Protein AF-A0A7L9UMM2-F1 (afdb_monomer_lite)

InterPro domains:
  IPR025948 HTH-like domain [PF13276] (15-64)

Foldseek 3Di:
DPPDVPPDPDPPCLVVLVVVCVVVVLADDLVVSQVVCVVVVRHDDSVVSVVSCVVVVRDHPVVPDDDDPDDPPVVVVVVVVVVVPPD

Structure (mmCIF, N/CA/C/O backbone):
data_AF-A0A7L9UMM2-F1
#
_entry.id   AF-A0A7L9UMM2-F1
#
loop_
_atom_site.group_PDB
_atom_site.id
_atom_site.type_symbol
_atom_site.label_atom_id
_atom_site.label_alt_id
_atom_site.label_comp_id
_atom_site.label_asym_id
_atom_site.label_entity_id
_atom_site.label_seq_id
_atom_site.pdbx_PDB_ins_code
_atom_site.Cartn_x
_atom_site.Cartn_y
_atom_site.Cartn_z
_atom_site.occupancy
_atom_site.B_iso_or_equiv
_atom_site.auth_seq_id
_atom_site.auth_comp_id
_atom_site.auth_asym_id
_atom_site.auth_atom_id
_atom_site.pdbx_PDB_model_num
ATOM 1 N N . MET A 1 1 ? 19.832 -21.782 19.300 1.00 42.16 1 MET A N 1
ATOM 2 C CA . MET A 1 1 ? 18.541 -21.816 18.585 1.00 42.16 1 MET A CA 1
ATOM 3 C C . MET A 1 1 ? 17.798 -20.551 18.966 1.00 42.16 1 MET A C 1
ATOM 5 O O . MET A 1 1 ? 17.313 -20.468 20.084 1.00 42.16 1 MET A O 1
ATOM 9 N N . LEU A 1 2 ? 17.850 -19.514 18.126 1.00 46.66 2 LEU A N 1
ATOM 10 C CA . LEU A 1 2 ? 17.059 -18.305 18.353 1.00 46.66 2 LEU A CA 1
ATOM 11 C C . LEU A 1 2 ? 15.692 -18.558 17.730 1.00 46.66 2 LEU A C 1
ATOM 13 O O . LEU A 1 2 ? 15.500 -18.381 16.530 1.00 46.66 2 LEU A O 1
ATOM 17 N N . GLU A 1 3 ? 14.785 -19.064 18.557 1.00 44.78 3 GLU A N 1
ATOM 18 C CA . GLU A 1 3 ? 13.351 -19.061 18.299 1.00 44.78 3 GLU A CA 1
ATOM 19 C C . GLU A 1 3 ? 12.928 -17.591 18.190 1.00 44.78 3 GLU A C 1
ATOM 21 O O . GLU A 1 3 ? 12.635 -16.924 19.182 1.00 44.78 3 GLU A O 1
ATOM 26 N N . HIS A 1 4 ? 12.988 -17.039 16.984 1.00 53.84 4 HIS A N 1
ATOM 27 C CA . HIS A 1 4 ? 12.280 -15.815 16.679 1.00 53.84 4 HIS A CA 1
ATOM 28 C C . HIS A 1 4 ? 10.836 -16.226 16.362 1.00 53.84 4 HIS A C 1
ATOM 30 O O . HIS A 1 4 ? 10.619 -16.922 15.368 1.00 53.84 4 HIS A O 1
ATOM 36 N N . PRO A 1 5 ? 9.827 -15.839 17.164 1.00 56.06 5 PRO A N 1
ATOM 37 C CA . PRO A 1 5 ? 8.433 -15.997 16.769 1.00 56.06 5 PRO A CA 1
ATOM 38 C C . PRO A 1 5 ? 8.134 -14.981 15.652 1.00 56.06 5 PRO A C 1
ATOM 40 O O . PRO A 1 5 ? 7.531 -13.932 15.867 1.00 56.06 5 PRO A O 1
ATOM 43 N N . GLU A 1 6 ? 8.610 -15.260 14.438 1.00 46.41 6 GLU A N 1
ATOM 44 C CA . GLU A 1 6 ? 8.506 -14.387 13.254 1.00 46.41 6 GLU A CA 1
ATOM 45 C C . GLU A 1 6 ? 7.059 -14.288 12.719 1.00 46.41 6 GLU A C 1
ATOM 47 O O . GLU A 1 6 ? 6.775 -13.512 11.807 1.00 46.41 6 GLU A O 1
ATOM 52 N N . ALA A 1 7 ? 6.121 -15.061 13.281 1.00 49.53 7 ALA A N 1
ATOM 53 C CA . ALA A 1 7 ? 4.769 -15.235 12.750 1.00 49.53 7 ALA A CA 1
ATOM 54 C C . ALA A 1 7 ? 3.685 -14.329 13.380 1.00 49.53 7 ALA A C 1
ATOM 56 O O . ALA A 1 7 ? 2.603 -14.209 12.811 1.00 49.53 7 ALA A O 1
ATOM 57 N N . GLU A 1 8 ? 3.934 -13.654 14.511 1.00 49.28 8 GLU A N 1
ATOM 58 C CA . GLU A 1 8 ? 2.848 -13.034 15.307 1.00 49.28 8 GLU A CA 1
ATOM 59 C C . GLU A 1 8 ? 2.623 -11.522 15.068 1.00 49.28 8 GLU A C 1
ATOM 61 O O . GLU A 1 8 ? 1.763 -10.898 15.682 1.00 49.28 8 GLU A O 1
ATOM 66 N N . ARG A 1 9 ? 3.341 -10.889 14.128 1.00 57.25 9 ARG A N 1
ATOM 67 C CA . ARG A 1 9 ? 3.151 -9.458 13.777 1.00 57.25 9 ARG A CA 1
ATOM 68 C C . ARG A 1 9 ? 2.529 -9.239 12.396 1.00 57.25 9 ARG A C 1
ATOM 70 O O . ARG A 1 9 ? 2.963 -8.350 11.648 1.00 57.25 9 ARG A O 1
ATOM 77 N N . ALA A 1 10 ? 1.524 -10.032 12.040 1.00 60.69 10 ALA A N 1
ATOM 78 C CA . ALA A 1 10 ? 0.633 -9.663 10.945 1.00 60.69 10 ALA A CA 1
ATOM 79 C C . ALA A 1 10 ? -0.193 -8.445 11.393 1.00 60.69 10 ALA A C 1
ATOM 81 O O . ALA A 1 10 ? -0.870 -8.488 12.420 1.00 60.69 10 ALA A O 1
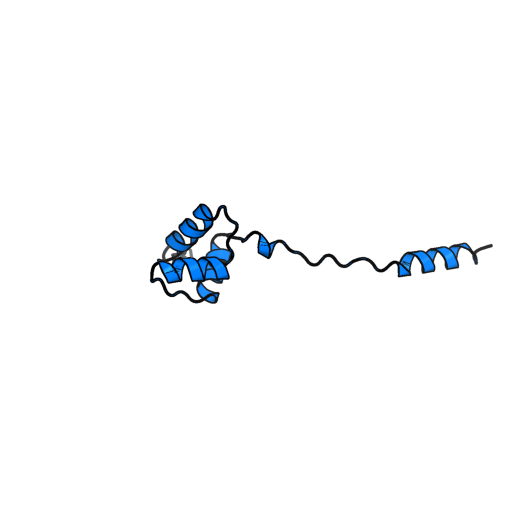ATOM 82 N N . ASP A 1 11 ? -0.081 -7.324 10.676 1.00 68.94 11 ASP A N 1
ATOM 83 C CA . ASP A 1 11 ? -0.917 -6.147 10.956 1.00 68.94 11 ASP A CA 1
ATOM 84 C C . ASP A 1 11 ? -2.368 -6.587 10.650 1.00 68.94 11 ASP A C 1
ATOM 86 O O . ASP A 1 11 ? -2.581 -7.170 9.585 1.00 68.94 11 ASP A O 1
ATOM 90 N N . PRO A 1 12 ? -3.373 -6.364 11.519 1.00 79.44 12 PRO A N 1
ATOM 91 C CA . PRO A 1 12 ? -4.734 -6.886 11.310 1.00 79.44 12 PRO A CA 1
ATOM 92 C C . PRO A 1 12 ? -5.328 -6.544 9.932 1.00 79.44 12 PRO A C 1
ATOM 94 O O . PRO A 1 12 ? -6.121 -7.298 9.377 1.00 79.44 12 PRO A O 1
ATOM 97 N N . TYR A 1 13 ? -4.868 -5.435 9.352 1.00 81.12 13 TYR A N 1
ATOM 98 C CA . TYR A 1 13 ? -5.294 -4.884 8.065 1.00 81.12 13 TYR A CA 1
ATOM 99 C C . TYR A 1 13 ? -4.552 -5.441 6.844 1.00 81.12 13 TYR A C 1
ATOM 101 O O . TYR A 1 13 ? -4.748 -4.977 5.720 1.00 81.12 13 TYR A O 1
ATOM 109 N N . GLU A 1 14 ? -3.657 -6.401 7.047 1.00 84.19 14 GLU A N 1
ATOM 110 C CA . GLU A 1 14 ? -2.889 -7.044 5.987 1.00 84.19 14 GLU A CA 1
ATOM 111 C C . GLU A 1 14 ? -3.809 -7.778 5.003 1.00 84.19 14 GLU A C 1
ATOM 113 O O . GLU A 1 14 ? -3.701 -7.583 3.790 1.00 84.19 14 GLU A O 1
ATOM 118 N N . LYS A 1 15 ? -4.796 -8.509 5.536 1.00 87.12 15 LYS A N 1
ATOM 119 C CA . LYS A 1 15 ? -5.815 -9.221 4.752 1.00 87.12 15 LYS A CA 1
ATOM 120 C C . LYS A 1 15 ? -6.740 -8.266 3.995 1.00 87.12 15 LYS A C 1
ATOM 122 O O . LYS A 1 15 ? -7.081 -8.532 2.845 1.00 87.12 15 LYS A O 1
ATOM 127 N N . ASP A 1 16 ? -7.105 -7.137 4.603 1.00 87.38 16 ASP A N 1
ATOM 128 C CA . ASP A 1 16 ? -7.962 -6.130 3.963 1.00 87.38 16 ASP A CA 1
ATOM 129 C C . ASP A 1 16 ? -7.249 -5.433 2.805 1.00 87.38 16 ASP A C 1
ATOM 131 O O . ASP A 1 16 ? -7.802 -5.285 1.715 1.00 87.38 16 ASP A O 1
ATOM 135 N N . ALA A 1 17 ? -5.986 -5.048 3.013 1.00 84.81 17 ALA A N 1
ATOM 136 C CA . ALA A 1 17 ? -5.169 -4.451 1.966 1.00 84.81 17 ALA A CA 1
ATOM 137 C C . ALA A 1 17 ? -4.964 -5.420 0.791 1.00 84.81 17 ALA A C 1
ATOM 139 O O . ALA A 1 17 ? -4.995 -4.995 -0.366 1.00 84.81 17 ALA A O 1
ATOM 140 N N . GLU A 1 18 ? -4.781 -6.710 1.078 1.00 86.62 18 GLU A N 1
ATOM 141 C CA . GLU A 1 18 ? -4.635 -7.745 0.058 1.00 86.62 18 GLU A CA 1
ATOM 142 C C . GLU A 1 18 ? -5.935 -7.993 -0.717 1.00 86.62 18 GLU A C 1
ATOM 144 O O . GLU A 1 18 ? -5.890 -8.107 -1.944 1.00 86.62 18 GLU A O 1
ATOM 149 N N . ARG A 1 19 ? -7.087 -8.012 -0.030 1.00 90.38 19 ARG A N 1
ATOM 150 C CA . ARG A 1 19 ? -8.416 -8.124 -0.651 1.00 90.38 19 ARG A CA 1
ATOM 151 C C . ARG A 1 19 ? -8.632 -7.000 -1.661 1.00 90.38 19 ARG A C 1
ATOM 153 O O . ARG A 1 19 ? -8.771 -7.263 -2.851 1.00 90.38 19 ARG A O 1
ATOM 160 N N . VAL A 1 20 ? -8.507 -5.749 -1.216 1.00 89.50 20 VAL A N 1
ATOM 161 C CA . VAL A 1 20 ? -8.664 -4.560 -2.071 1.00 89.50 20 VAL A CA 1
ATOM 162 C C . VAL A 1 20 ? -7.680 -4.575 -3.247 1.00 89.50 20 VAL A C 1
ATOM 164 O O . VAL A 1 20 ? -8.012 -4.177 -4.367 1.00 89.50 20 VAL A O 1
ATOM 167 N N . TRP A 1 21 ? -6.444 -5.026 -3.018 1.00 88.38 21 TRP A N 1
ATOM 168 C CA . TRP A 1 21 ? -5.443 -5.115 -4.075 1.00 88.38 21 TRP A CA 1
ATOM 169 C C . TRP A 1 21 ? -5.792 -6.187 -5.117 1.00 88.38 21 TRP A C 1
ATOM 171 O O . TRP A 1 21 ? -5.680 -5.909 -6.317 1.00 88.38 21 TRP A O 1
ATOM 181 N N . ARG A 1 22 ? -6.261 -7.368 -4.692 1.00 87.81 22 ARG A N 1
ATOM 182 C CA . ARG A 1 22 ? -6.732 -8.431 -5.593 1.00 87.81 22 ARG A CA 1
ATOM 183 C C . ARG A 1 22 ? -7.975 -8.015 -6.374 1.00 87.81 22 ARG A C 1
ATOM 185 O O . ARG A 1 22 ? -7.964 -8.170 -7.593 1.00 87.81 22 ARG A O 1
ATOM 192 N N . ASP A 1 23 ? -8.957 -7.409 -5.717 1.00 90.25 23 ASP A N 1
ATOM 193 C CA . ASP A 1 23 ? -10.197 -6.936 -6.349 1.00 90.25 23 ASP A CA 1
ATOM 194 C C . ASP A 1 23 ? -9.913 -5.871 -7.417 1.00 90.25 23 ASP A C 1
ATOM 196 O O . ASP A 1 23 ? -10.539 -5.833 -8.472 1.00 90.25 23 ASP A O 1
ATOM 200 N N . SER A 1 24 ? -8.886 -5.042 -7.195 1.00 84.00 24 SER A N 1
ATOM 201 C CA . SER A 1 24 ? -8.424 -4.054 -8.178 1.00 84.00 24 SER A CA 1
ATOM 202 C C . SER A 1 24 ? -7.622 -4.638 -9.353 1.00 84.00 24 SER A C 1
ATOM 204 O O . SER A 1 24 ? -7.086 -3.878 -10.162 1.00 84.00 24 SER A O 1
ATOM 206 N N . GLY A 1 25 ? -7.445 -5.962 -9.427 1.00 86.69 25 GLY A N 1
ATOM 207 C CA . GLY A 1 25 ? -6.627 -6.616 -10.450 1.00 86.69 25 GLY A CA 1
ATOM 208 C C . GLY A 1 25 ? -5.135 -6.299 -10.326 1.00 86.69 25 GLY A C 1
ATOM 209 O O . GLY A 1 25 ? -4.426 -6.234 -11.329 1.00 86.69 25 GLY A O 1
ATOM 210 N N . LYS A 1 26 ? -4.644 -6.056 -9.101 1.00 86.12 26 LYS A N 1
ATOM 211 C CA . LYS A 1 26 ? -3.248 -5.675 -8.807 1.00 86.12 26 LYS A CA 1
ATOM 212 C C . LYS A 1 26 ? -2.823 -4.329 -9.415 1.00 86.12 26 LYS A C 1
ATOM 214 O O . LYS A 1 26 ? -1.635 -4.030 -9.540 1.00 86.12 26 LYS A O 1
ATOM 219 N N . VAL A 1 27 ? -3.786 -3.482 -9.779 1.00 85.69 27 VAL A N 1
ATOM 220 C CA . VAL A 1 27 ? -3.527 -2.152 -10.352 1.00 85.69 27 VAL A CA 1
ATOM 221 C C . VAL A 1 27 ? -3.215 -1.138 -9.251 1.00 85.69 27 VAL A C 1
ATOM 223 O O . VAL A 1 27 ? -2.384 -0.243 -9.435 1.00 85.69 27 VAL A O 1
ATOM 226 N N . TYR A 1 28 ? -3.876 -1.247 -8.097 1.00 89.00 28 TYR A N 1
ATOM 227 C CA . TYR A 1 28 ? -3.827 -0.207 -7.075 1.00 89.00 28 TYR A CA 1
ATOM 228 C C . TYR A 1 28 ? -2.489 -0.167 -6.333 1.00 89.00 28 TYR A C 1
ATOM 230 O O . TYR A 1 28 ? -1.967 -1.169 -5.858 1.00 89.00 28 TYR A O 1
ATOM 238 N N . GLY A 1 29 ? -1.940 1.044 -6.209 1.00 86.12 29 GLY A N 1
ATOM 239 C CA . GLY A 1 29 ? -0.824 1.340 -5.312 1.00 86.12 29 GLY A CA 1
ATOM 240 C C . GLY A 1 29 ? -1.304 1.801 -3.934 1.00 86.12 29 GLY A C 1
ATOM 241 O O . GLY A 1 29 ? -2.491 2.071 -3.731 1.00 86.12 29 GLY A O 1
ATOM 242 N N . ALA A 1 30 ? -0.368 2.020 -3.010 1.00 88.56 30 ALA A N 1
ATOM 243 C CA . ALA A 1 30 ? -0.669 2.387 -1.623 1.00 88.56 30 ALA A CA 1
ATOM 244 C C . ALA A 1 30 ? -1.584 3.609 -1.461 1.00 88.56 30 ALA A C 1
ATOM 246 O O . ALA A 1 30 ? -2.360 3.688 -0.511 1.00 88.56 30 ALA A O 1
ATOM 247 N N . ARG A 1 31 ? -1.521 4.578 -2.388 1.00 88.81 31 ARG A N 1
ATOM 248 C CA . ARG A 1 31 ? -2.430 5.734 -2.385 1.00 88.81 31 ARG A CA 1
ATOM 249 C C . ARG A 1 31 ? -3.883 5.312 -2.615 1.00 88.81 31 ARG A C 1
ATOM 251 O O . ARG A 1 31 ? -4.745 5.778 -1.882 1.00 88.81 31 AR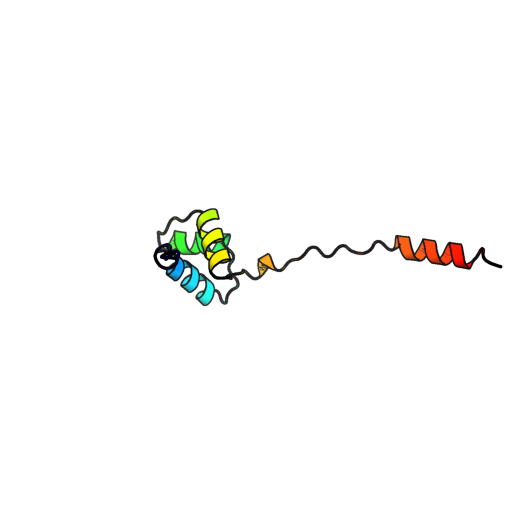G A O 1
ATOM 258 N N . LYS A 1 32 ? -4.150 4.464 -3.613 1.00 90.00 32 LYS A N 1
ATOM 259 C CA . LYS A 1 32 ? -5.512 4.018 -3.940 1.00 90.00 32 LYS A CA 1
ATOM 260 C C . LYS A 1 32 ? -6.054 3.054 -2.887 1.00 90.00 32 LYS A C 1
ATOM 262 O O . LYS A 1 32 ? -7.190 3.226 -2.473 1.00 90.00 32 LYS A O 1
ATOM 267 N N . ILE A 1 33 ? -5.215 2.146 -2.381 1.00 88.88 33 ILE A N 1
ATOM 268 C CA . ILE A 1 33 ? -5.578 1.252 -1.269 1.00 88.88 33 ILE A CA 1
ATOM 269 C C . ILE A 1 33 ? -5.968 2.068 -0.030 1.00 88.88 33 ILE A C 1
ATOM 271 O O . ILE A 1 33 ? -6.995 1.798 0.575 1.00 88.88 33 ILE A O 1
ATOM 275 N N . LYS A 1 34 ? -5.222 3.134 0.301 1.00 90.44 34 LYS A N 1
ATOM 276 C CA . LYS A 1 34 ? -5.595 4.039 1.401 1.00 90.44 34 LYS A CA 1
ATOM 277 C C . LYS A 1 34 ? -6.991 4.636 1.215 1.00 90.44 34 LYS A C 1
ATOM 279 O O . LYS A 1 34 ? -7.739 4.720 2.177 1.00 90.44 34 LYS A O 1
ATOM 284 N N . HIS A 1 35 ? -7.306 5.109 0.010 1.00 91.50 35 HIS A N 1
ATOM 285 C CA . HIS A 1 35 ? -8.612 5.708 -0.260 1.00 91.50 35 HIS A CA 1
ATOM 286 C C . HIS A 1 35 ? -9.734 4.674 -0.180 1.00 91.50 35 HIS A C 1
ATOM 288 O O . HIS A 1 35 ? -10.732 4.950 0.469 1.00 91.50 35 HIS A O 1
ATOM 294 N N . ALA A 1 36 ? -9.545 3.490 -0.765 1.00 89.50 36 ALA A N 1
ATOM 295 C CA . ALA A 1 36 ? -10.515 2.399 -0.690 1.00 89.50 36 ALA A CA 1
ATOM 296 C C . ALA A 1 36 ? -10.788 1.978 0.764 1.00 89.50 36 ALA A C 1
ATOM 298 O O . ALA A 1 36 ? -11.935 1.983 1.190 1.00 89.50 36 ALA A O 1
ATOM 299 N N . LEU A 1 37 ? -9.737 1.757 1.560 1.00 87.56 37 LEU A N 1
ATOM 300 C CA . LEU A 1 37 ? -9.874 1.451 2.988 1.00 87.56 37 LEU A CA 1
ATOM 301 C C . LEU A 1 37 ? -10.503 2.612 3.773 1.00 87.56 37 LEU A C 1
ATOM 303 O O . LEU A 1 37 ? -11.280 2.390 4.693 1.00 87.56 37 LEU A O 1
ATOM 307 N N . GLY A 1 38 ? -10.229 3.858 3.380 1.00 87.88 38 GLY A N 1
ATOM 308 C CA . GLY A 1 38 ? -10.871 5.035 3.962 1.00 87.88 38 GLY A CA 1
ATOM 309 C C . GLY A 1 38 ? -12.382 5.093 3.716 1.00 87.88 38 GLY A C 1
ATOM 310 O O . GLY A 1 38 ? -13.105 5.551 4.594 1.00 87.88 38 GLY A O 1
ATOM 311 N N . HIS A 1 39 ? -12.869 4.599 2.570 1.00 87.38 39 HIS A N 1
ATOM 312 C CA . HIS A 1 39 ? -14.308 4.461 2.310 1.00 87.38 39 HIS A CA 1
ATOM 313 C C . HIS A 1 39 ? -14.958 3.371 3.171 1.00 87.38 39 HIS A C 1
ATOM 315 O O . HIS A 1 39 ? -16.122 3.502 3.531 1.00 87.38 39 HIS A O 1
ATOM 321 N N . GLU A 1 40 ? -14.201 2.341 3.551 1.00 83.00 40 GLU A N 1
ATOM 322 C CA . GLU A 1 40 ? -14.631 1.289 4.484 1.00 83.00 40 GLU A CA 1
ATOM 323 C C . GLU A 1 40 ? -14.515 1.720 5.966 1.00 83.00 40 GLU A C 1
ATOM 325 O O . GLU A 1 40 ? -14.779 0.932 6.868 1.00 83.00 40 GLU A O 1
ATOM 330 N N . GLY A 1 41 ? -14.112 2.970 6.245 1.00 82.69 41 GLY A N 1
ATOM 331 C CA . GLY A 1 41 ? -13.934 3.501 7.605 1.00 82.69 41 GLY A CA 1
ATOM 332 C C . GLY A 1 41 ? -12.582 3.164 8.248 1.00 82.69 41 GLY A C 1
ATOM 333 O O . GLY A 1 41 ? -12.295 3.581 9.371 1.00 82.69 41 GLY A O 1
ATOM 334 N N . VAL A 1 42 ? -11.702 2.465 7.530 1.00 81.81 42 VAL A N 1
ATOM 335 C CA . VAL A 1 42 ? -10.385 2.044 8.010 1.00 81.81 42 VAL A CA 1
ATOM 336 C C . VAL A 1 42 ? -9.336 3.109 7.677 1.00 81.81 42 VAL A C 1
ATOM 338 O O . VAL A 1 42 ? -8.835 3.236 6.556 1.00 81.81 42 VAL A O 1
ATOM 341 N N . THR A 1 43 ? -8.953 3.896 8.685 1.00 82.06 43 THR A N 1
ATOM 342 C CA . THR A 1 43 ? -7.955 4.963 8.516 1.00 82.06 43 THR A CA 1
ATOM 343 C C . THR A 1 43 ? -6.537 4.435 8.725 1.00 82.06 43 THR A C 1
ATOM 345 O O . THR A 1 43 ? -6.021 4.385 9.840 1.00 82.06 43 THR A O 1
ATOM 348 N N . LEU A 1 44 ? -5.855 4.093 7.629 1.00 84.25 44 LEU A N 1
ATOM 349 C CA . LEU A 1 44 ? -4.435 3.724 7.657 1.00 84.25 44 LEU A CA 1
ATOM 350 C C . LEU A 1 44 ? -3.540 4.811 7.065 1.00 84.25 44 LEU A C 1
ATOM 352 O O . LEU A 1 44 ? -3.863 5.501 6.093 1.00 84.25 44 LEU A O 1
ATOM 356 N N . SER A 1 45 ? -2.338 4.937 7.628 1.00 88.31 45 SER A N 1
ATOM 357 C CA . SER A 1 45 ? -1.313 5.799 7.049 1.00 88.31 45 SER A CA 1
ATOM 358 C C . SER A 1 45 ? -0.744 5.179 5.769 1.00 88.31 45 SER A C 1
ATOM 360 O O . SER A 1 45 ? -0.556 3.965 5.660 1.00 88.31 45 SER A O 1
ATOM 362 N N . ARG A 1 46 ? -0.371 6.028 4.802 1.00 86.88 46 ARG A N 1
ATOM 363 C CA . ARG A 1 46 ? 0.281 5.582 3.557 1.00 86.88 46 ARG A CA 1
ATOM 364 C C . ARG A 1 46 ? 1.574 4.805 3.841 1.00 86.88 46 ARG A C 1
ATOM 366 O O . ARG A 1 46 ? 1.888 3.863 3.125 1.00 86.88 46 ARG A O 1
ATOM 373 N N . ARG A 1 47 ? 2.311 5.175 4.899 1.00 89.25 47 ARG A N 1
ATOM 374 C CA . ARG A 1 47 ? 3.536 4.477 5.325 1.00 89.25 47 ARG A CA 1
ATOM 375 C C . ARG A 1 47 ? 3.251 3.065 5.842 1.00 89.25 47 ARG A C 1
ATOM 377 O O . ARG A 1 47 ? 4.007 2.158 5.510 1.00 89.25 47 ARG A O 1
ATOM 384 N N . ARG A 1 48 ? 2.173 2.865 6.615 1.00 88.88 48 ARG A N 1
ATOM 385 C CA . ARG A 1 48 ? 1.762 1.529 7.081 1.00 88.88 48 ARG A CA 1
ATOM 386 C C . ARG A 1 48 ? 1.387 0.641 5.894 1.00 88.88 48 ARG A C 1
ATOM 388 O O . ARG A 1 48 ? 1.966 -0.428 5.761 1.00 88.88 48 ARG A O 1
ATOM 395 N N . ILE A 1 49 ? 0.574 1.149 4.966 1.00 89.06 49 ILE A N 1
ATOM 396 C CA . ILE A 1 49 ? 0.210 0.428 3.733 1.00 89.06 49 ILE A CA 1
ATOM 397 C C . ILE A 1 49 ? 1.448 0.105 2.887 1.00 89.06 49 ILE A C 1
ATOM 399 O O . ILE A 1 49 ? 1.585 -1.013 2.416 1.00 89.06 49 ILE A O 1
ATOM 403 N N . ASN A 1 50 ? 2.401 1.033 2.745 1.00 88.94 50 ASN A N 1
ATOM 404 C CA . ASN A 1 50 ? 3.654 0.762 2.032 1.00 88.94 50 ASN A CA 1
ATOM 405 C C . ASN A 1 50 ? 4.476 -0.369 2.671 1.00 88.94 50 ASN A C 1
ATOM 407 O O . ASN A 1 50 ? 5.109 -1.128 1.944 1.00 88.94 50 ASN A O 1
ATOM 411 N N . ARG A 1 51 ? 4.505 -0.480 4.007 1.00 89.62 51 ARG A N 1
ATOM 412 C CA . ARG A 1 51 ? 5.195 -1.589 4.689 1.00 89.62 51 ARG A CA 1
ATOM 413 C C . ARG A 1 51 ? 4.499 -2.921 4.425 1.00 89.62 51 ARG A C 1
ATOM 415 O O . ARG A 1 51 ? 5.188 -3.870 4.078 1.00 89.62 51 ARG A O 1
ATOM 422 N N . ILE A 1 52 ? 3.169 -2.951 4.514 1.00 88.69 52 ILE A N 1
ATOM 423 C CA . ILE A 1 52 ? 2.349 -4.134 4.205 1.00 88.69 52 ILE A CA 1
ATOM 424 C C . ILE A 1 52 ? 2.561 -4.557 2.743 1.00 88.69 52 ILE A C 1
ATOM 426 O O . ILE A 1 52 ? 2.880 -5.705 2.458 1.00 88.69 52 ILE A O 1
ATOM 430 N N . MET A 1 53 ? 2.503 -3.606 1.805 1.00 87.38 53 MET A N 1
ATOM 431 C CA . MET A 1 53 ? 2.757 -3.873 0.387 1.00 87.38 53 MET A CA 1
ATOM 432 C C . MET A 1 53 ? 4.159 -4.434 0.134 1.00 87.38 53 MET A C 1
ATOM 434 O O . MET A 1 53 ? 4.295 -5.398 -0.612 1.00 87.38 53 MET A O 1
ATOM 438 N N . LYS A 1 54 ? 5.197 -3.874 0.771 1.00 87.06 54 LYS A N 1
ATOM 439 C CA . LYS A 1 54 ? 6.573 -4.378 0.645 1.00 87.06 54 LYS A CA 1
ATOM 440 C C . LYS A 1 54 ? 6.743 -5.775 1.239 1.00 87.06 54 LYS A C 1
ATOM 442 O O . LYS A 1 54 ? 7.414 -6.592 0.621 1.00 87.06 54 LYS A O 1
ATOM 447 N N . ARG A 1 55 ? 6.148 -6.039 2.406 1.00 86.56 55 ARG A N 1
ATOM 448 C CA . ARG A 1 55 ? 6.206 -7.344 3.078 1.00 86.56 55 ARG A CA 1
ATOM 449 C C . ARG A 1 55 ? 5.572 -8.444 2.223 1.00 86.56 55 ARG A C 1
ATOM 451 O O . ARG A 1 55 ? 6.163 -9.505 2.085 1.00 86.56 55 ARG A O 1
ATOM 458 N N . ASN A 1 56 ? 4.441 -8.147 1.583 1.00 85.69 56 ASN A N 1
ATOM 459 C CA . ASN A 1 56 ? 3.672 -9.129 0.807 1.00 85.69 56 ASN A CA 1
ATOM 460 C C . ASN A 1 56 ? 4.015 -9.154 -0.686 1.00 85.69 56 ASN A C 1
ATOM 462 O O . ASN A 1 56 ? 3.325 -9.808 -1.464 1.00 85.69 56 ASN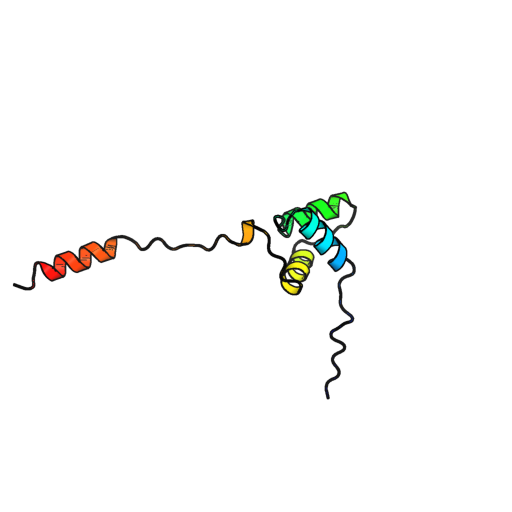 A O 1
ATOM 466 N N . GLY A 1 57 ? 5.025 -8.397 -1.126 1.00 84.56 57 GLY A N 1
ATOM 467 C CA . GLY A 1 57 ? 5.376 -8.304 -2.547 1.00 84.56 57 GLY A CA 1
ATOM 468 C C . GLY A 1 57 ? 4.274 -7.692 -3.425 1.00 84.56 57 GLY A C 1
ATOM 469 O O . GLY A 1 57 ? 4.254 -7.903 -4.637 1.00 84.56 57 GLY A O 1
ATOM 470 N N . MET A 1 58 ? 3.350 -6.925 -2.839 1.00 84.94 58 MET A N 1
ATOM 471 C CA . MET A 1 58 ? 2.298 -6.235 -3.581 1.00 84.94 58 MET A CA 1
ATOM 472 C C . MET A 1 58 ? 2.877 -4.988 -4.250 1.00 84.94 58 MET A C 1
ATOM 474 O O . MET A 1 58 ? 3.381 -4.078 -3.589 1.00 84.94 58 MET A O 1
ATOM 478 N N . ALA A 1 59 ? 2.760 -4.911 -5.572 1.00 81.31 59 ALA A N 1
ATOM 479 C CA . ALA A 1 59 ? 3.165 -3.755 -6.363 1.00 81.31 59 ALA A CA 1
ATOM 480 C C . ALA A 1 59 ? 1.999 -3.298 -7.241 1.00 81.31 59 ALA A C 1
ATOM 482 O O . ALA A 1 59 ? 1.294 -4.1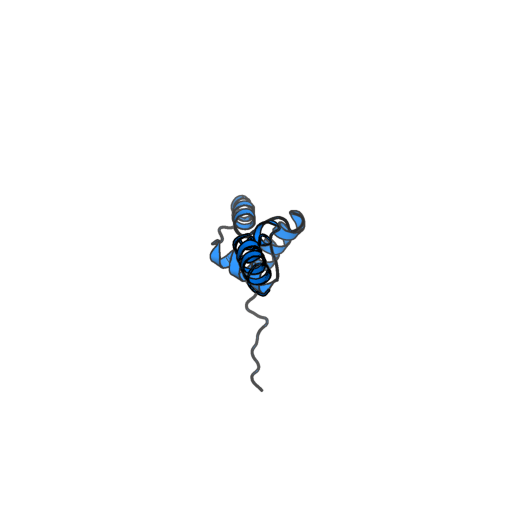17 -7.828 1.00 81.31 59 ALA A O 1
ATOM 483 N N . GLY A 1 60 ? 1.791 -1.983 -7.325 1.00 79.69 60 GLY A N 1
ATOM 484 C CA . GLY A 1 60 ? 0.811 -1.409 -8.246 1.00 79.69 60 GLY A CA 1
ATOM 485 C C . GLY A 1 60 ? 1.380 -1.316 -9.660 1.00 79.69 60 GLY A C 1
ATOM 486 O O . GLY A 1 60 ? 2.592 -1.241 -9.853 1.00 79.69 60 GLY A O 1
ATOM 487 N N . SER A 1 61 ? 0.518 -1.240 -10.671 1.00 71.94 61 SER A N 1
ATOM 488 C CA . SER A 1 61 ? 0.954 -1.069 -12.066 1.00 71.94 61 SER A CA 1
ATOM 489 C C . SER A 1 61 ? 1.843 0.171 -12.258 1.00 71.94 61 SER A C 1
ATOM 491 O O . SER A 1 61 ? 2.854 0.114 -12.956 1.00 71.94 61 SER A O 1
ATOM 493 N N . TYR A 1 62 ? 1.526 1.267 -11.563 1.00 65.69 62 TYR A N 1
ATOM 494 C CA . TYR A 1 62 ? 2.254 2.538 -11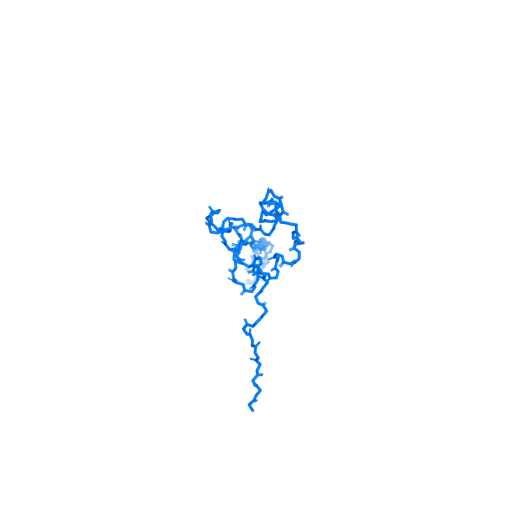.634 1.00 65.69 62 TYR A CA 1
ATOM 495 C C . TYR A 1 62 ? 3.640 2.530 -10.974 1.00 65.69 62 TYR A C 1
ATOM 497 O O . TYR A 1 62 ? 4.422 3.440 -11.231 1.00 65.69 62 TYR A O 1
ATOM 505 N N . SER A 1 63 ? 3.988 1.533 -10.151 1.00 61.62 63 SER A N 1
ATOM 506 C CA . SER A 1 63 ? 5.346 1.447 -9.589 1.00 61.62 63 SER A CA 1
ATOM 507 C C . SER A 1 63 ? 6.366 0.858 -10.567 1.00 61.62 63 SER A C 1
ATOM 509 O O . SER A 1 63 ? 7.548 0.821 -10.245 1.00 61.62 63 SER A O 1
ATOM 511 N N . LYS A 1 64 ? 5.934 0.390 -11.748 1.00 62.75 64 LYS A N 1
ATOM 512 C CA . LYS A 1 64 ? 6.806 -0.249 -12.750 1.00 62.75 64 LYS A CA 1
ATOM 513 C C . LYS A 1 64 ? 7.572 0.730 -13.645 1.00 62.75 64 LYS A C 1
ATOM 515 O O . LYS A 1 64 ? 8.422 0.287 -14.413 1.00 62.75 64 LYS A O 1
ATOM 520 N N . ALA A 1 65 ? 7.281 2.030 -13.592 1.00 61.09 65 ALA A N 1
ATOM 521 C CA . ALA A 1 65 ? 7.968 3.008 -14.432 1.00 61.09 65 ALA A CA 1
ATOM 522 C C . ALA A 1 65 ? 9.414 3.218 -13.945 1.00 61.09 65 ALA A C 1
ATOM 524 O O . ALA A 1 65 ? 9.685 4.062 -13.095 1.00 61.09 65 ALA A O 1
ATOM 525 N N . ALA A 1 66 ? 10.344 2.425 -14.479 1.00 62.97 66 ALA A N 1
ATOM 526 C CA . ALA A 1 66 ? 11.773 2.651 -14.327 1.00 62.97 66 ALA A CA 1
ATOM 527 C C . ALA A 1 66 ? 12.212 3.778 -15.270 1.00 62.97 66 ALA A C 1
ATOM 529 O O . ALA A 1 66 ? 11.900 3.762 -16.464 1.00 62.97 66 ALA A O 1
ATOM 530 N N . TYR A 1 67 ? 12.945 4.753 -14.734 1.00 73.19 67 TYR A N 1
ATOM 531 C CA . TYR A 1 67 ? 13.604 5.778 -15.535 1.00 73.19 67 TYR A CA 1
ATOM 532 C C . TYR A 1 67 ? 14.555 5.103 -16.531 1.00 73.19 67 TYR A C 1
ATOM 534 O O . TYR A 1 67 ? 15.485 4.402 -16.134 1.00 73.19 67 TYR A O 1
ATOM 542 N N . ARG A 1 68 ? 14.302 5.292 -17.829 1.00 70.62 68 ARG A N 1
ATOM 543 C CA . ARG A 1 68 ? 15.185 4.839 -18.906 1.00 70.62 68 ARG A CA 1
ATOM 544 C C . ARG A 1 68 ? 16.012 6.035 -19.371 1.00 70.62 68 ARG A C 1
ATOM 546 O O . ARG A 1 68 ? 15.460 6.865 -20.099 1.00 70.62 68 ARG A O 1
ATOM 553 N N . PRO A 1 69 ? 17.290 6.162 -18.965 1.00 76.25 69 PRO A N 1
ATOM 554 C CA . PRO A 1 69 ? 18.136 7.216 -19.497 1.00 76.25 69 PRO A CA 1
ATOM 555 C C . PRO A 1 69 ? 18.230 7.028 -21.010 1.00 76.25 69 PRO A C 1
ATOM 557 O O . PRO A 1 69 ? 18.644 5.974 -21.496 1.00 76.25 69 PRO A O 1
ATOM 560 N N . ARG A 1 70 ? 17.797 8.038 -21.767 1.00 72.75 70 ARG A N 1
ATOM 561 C CA . ARG A 1 70 ? 18.054 8.067 -23.204 1.00 72.75 70 ARG A CA 1
ATOM 562 C C . ARG A 1 70 ? 19.539 8.350 -23.363 1.00 72.75 70 ARG A C 1
ATOM 564 O O . ARG A 1 70 ? 20.000 9.405 -22.939 1.00 72.75 70 ARG A O 1
ATOM 571 N N . VAL A 1 71 ? 20.282 7.389 -23.910 1.00 66.94 71 VAL A N 1
ATOM 572 C CA . VAL A 1 71 ? 21.677 7.611 -24.293 1.00 66.94 71 VAL A CA 1
ATOM 573 C C . VAL A 1 71 ? 21.713 8.812 -25.239 1.00 66.94 71 VAL A C 1
ATOM 575 O O . VAL A 1 71 ? 21.044 8.824 -26.272 1.00 66.94 71 VAL A O 1
ATOM 578 N N . CYS A 1 72 ? 22.411 9.871 -24.836 1.00 52.38 72 CYS A N 1
ATOM 579 C CA . CYS A 1 72 ? 22.582 11.056 -25.663 1.00 52.38 72 CYS A CA 1
ATOM 580 C C . CYS A 1 72 ? 23.375 10.671 -26.917 1.00 52.38 72 CYS A C 1
ATOM 582 O O . CYS A 1 72 ? 24.434 10.052 -26.826 1.00 52.38 72 CYS A O 1
ATOM 584 N N . VAL A 1 73 ? 22.887 11.093 -28.084 1.00 56.62 73 VAL A N 1
ATOM 585 C CA . VAL A 1 73 ? 23.452 10.834 -29.427 1.00 56.62 73 VAL A CA 1
ATOM 586 C C . VAL A 1 73 ? 24.869 11.429 -29.610 1.00 56.62 73 VAL A C 1
ATOM 588 O O . VAL A 1 73 ? 25.511 11.234 -30.637 1.00 56.62 73 VAL A O 1
ATOM 591 N N . GLN A 1 74 ? 25.420 12.093 -28.588 1.00 50.28 74 GLN A N 1
ATOM 592 C CA . GLN A 1 74 ? 26.747 12.714 -28.597 1.00 50.28 74 GLN A CA 1
ATOM 593 C C . GLN A 1 74 ? 27.898 11.715 -28.830 1.00 50.28 74 GLN A C 1
ATOM 595 O O . GLN A 1 74 ? 28.932 12.089 -29.378 1.00 50.28 74 GLN A O 1
ATOM 600 N N . LEU A 1 75 ? 27.726 10.442 -28.455 1.00 51.78 75 LEU A N 1
ATOM 601 C CA . LEU A 1 75 ? 28.762 9.411 -28.623 1.00 51.78 75 LEU A CA 1
ATOM 602 C C . LEU A 1 75 ? 28.936 8.940 -30.077 1.00 51.78 75 LEU A C 1
ATOM 604 O O . LEU A 1 75 ? 30.001 8.432 -30.415 1.00 51.78 75 LEU A O 1
ATOM 608 N N . VAL A 1 76 ? 27.944 9.144 -30.954 1.00 52.62 76 VAL A N 1
ATOM 609 C CA . VAL A 1 76 ? 28.074 8.781 -32.381 1.00 52.62 76 VAL A CA 1
ATOM 610 C C . VAL A 1 76 ? 28.993 9.771 -33.106 1.00 52.62 76 VAL A C 1
ATOM 612 O O . VAL A 1 76 ? 29.800 9.381 -33.947 1.00 52.62 76 VAL A O 1
ATOM 615 N N . VAL A 1 77 ? 28.933 11.052 -32.729 1.00 52.97 77 VAL A N 1
ATOM 616 C CA . VAL A 1 77 ? 29.733 12.118 -33.353 1.00 52.97 77 VAL A CA 1
ATOM 617 C C . VAL A 1 77 ? 31.223 11.969 -33.009 1.00 52.97 77 VAL A C 1
ATOM 619 O O . VAL A 1 77 ? 32.077 12.196 -33.862 1.00 52.97 77 VAL A O 1
ATOM 622 N N . ALA A 1 78 ? 31.547 11.500 -31.797 1.00 55.31 78 ALA A N 1
ATOM 623 C CA . ALA A 1 78 ? 32.930 11.275 -31.365 1.00 55.31 78 ALA A CA 1
ATOM 624 C C . ALA A 1 78 ? 33.635 10.131 -32.129 1.00 55.31 78 ALA A C 1
ATOM 626 O O . ALA A 1 78 ? 34.829 10.231 -32.417 1.00 55.31 78 ALA A O 1
ATOM 627 N N . GLY A 1 79 ? 32.902 9.070 -32.493 1.00 54.50 79 GLY A N 1
ATOM 628 C CA . GLY A 1 79 ? 33.438 7.947 -33.275 1.00 54.50 79 GLY A CA 1
ATOM 629 C C . GLY A 1 79 ? 33.681 8.289 -34.749 1.00 54.50 79 GLY A C 1
ATOM 630 O O . GLY A 1 79 ? 34.661 7.838 -35.334 1.00 54.50 79 GLY A O 1
ATOM 631 N N . LEU A 1 80 ? 32.838 9.139 -35.347 1.00 54.81 80 LEU A N 1
ATOM 632 C CA . LEU A 1 80 ? 32.999 9.543 -36.748 1.00 54.81 80 LEU A CA 1
ATOM 633 C C . LEU A 1 80 ? 34.218 10.464 -36.944 1.00 54.81 80 LEU A C 1
ATOM 635 O O . LEU A 1 80 ? 34.971 10.301 -37.900 1.00 54.81 80 LEU A O 1
ATOM 639 N N . VAL A 1 81 ? 34.458 11.392 -36.008 1.00 58.22 81 VAL A N 1
ATOM 640 C CA . VAL A 1 81 ? 35.599 12.327 -36.073 1.00 58.22 81 VAL A CA 1
ATOM 641 C C . VAL A 1 81 ? 36.943 11.606 -35.890 1.00 58.22 81 VAL A C 1
ATOM 643 O O . VAL A 1 81 ? 37.923 11.970 -36.536 1.00 58.22 81 VAL A O 1
ATOM 646 N N . THR A 1 82 ? 36.998 10.540 -35.083 1.00 56.81 82 THR A N 1
ATOM 647 C CA . THR A 1 82 ? 38.213 9.709 -34.941 1.00 56.81 82 THR A CA 1
ATOM 648 C C . THR A 1 82 ? 38.467 8.791 -36.141 1.00 56.81 82 THR A C 1
ATOM 650 O O . THR A 1 82 ? 39.619 8.433 -36.383 1.00 56.81 82 THR A O 1
ATOM 653 N N . MET A 1 83 ? 37.434 8.443 -36.916 1.00 56.50 83 MET A N 1
ATOM 654 C CA . MET A 1 83 ? 37.565 7.636 -38.137 1.00 56.50 83 MET A CA 1
ATOM 655 C C . MET A 1 83 ? 38.070 8.457 -39.339 1.00 56.50 83 MET A C 1
ATOM 657 O O . MET A 1 83 ? 38.746 7.910 -40.202 1.00 56.50 83 MET A O 1
ATOM 661 N N . ILE A 1 84 ? 37.795 9.767 -39.377 1.00 57.47 84 ILE A N 1
ATOM 662 C CA . ILE A 1 84 ? 38.201 10.670 -40.474 1.00 57.47 84 ILE A CA 1
ATOM 663 C C . ILE A 1 84 ? 39.677 11.118 -40.363 1.00 57.47 84 ILE A C 1
ATOM 665 O O . ILE A 1 84 ? 40.296 11.406 -41.379 1.00 57.47 84 ILE A O 1
ATOM 669 N N . PHE A 1 85 ? 40.270 11.135 -39.161 1.00 54.25 85 PHE A N 1
ATOM 670 C CA . PHE A 1 85 ? 41.653 11.596 -38.910 1.00 54.25 85 PHE A CA 1
ATOM 671 C C . PHE A 1 85 ? 42.701 10.467 -38.740 1.00 54.25 85 PHE A C 1
ATOM 673 O O . PHE A 1 85 ? 43.810 10.723 -38.273 1.00 54.25 85 PHE A O 1
ATOM 680 N N . ARG A 1 86 ? 42.377 9.210 -39.089 1.00 53.56 86 ARG A N 1
ATOM 681 C CA . ARG A 1 86 ? 43.334 8.077 -39.144 1.00 53.56 86 ARG A CA 1
ATOM 682 C C . ARG A 1 86 ? 43.583 7.605 -40.586 1.00 53.56 86 ARG A C 1
ATOM 684 O O . ARG A 1 86 ? 43.472 6.413 -40.866 1.00 53.56 86 ARG A O 1
ATOM 691 N N . VAL A 1 87 ? 43.909 8.539 -41.477 1.00 54.00 87 VAL A N 1
ATOM 692 C CA . VAL A 1 87 ? 44.585 8.302 -42.767 1.00 54.00 87 VAL A CA 1
ATOM 693 C C . VAL A 1 87 ? 45.767 9.250 -42.845 1.00 54.00 87 VAL A C 1
ATOM 695 O O . VAL A 1 87 ? 45.573 10.428 -42.469 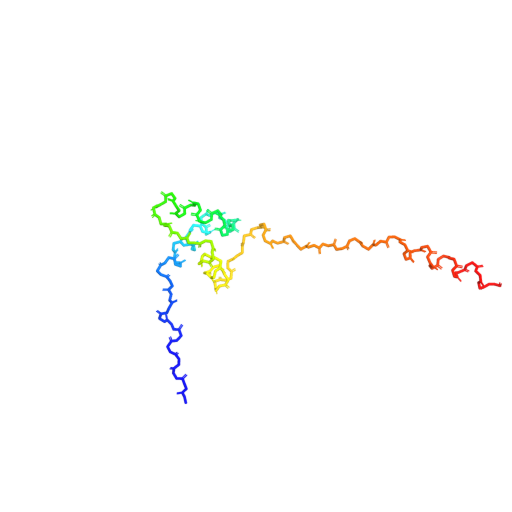1.00 54.00 87 VAL A O 1
#

Organism: Bifidobacterium longum subsp. longum (NCBI:txid1679)

Radius of gyration: 23.74 Å; chains: 1; bounding box: 59×34×61 Å

pLDDT: mean 74.01, std 15.51, range [42.16, 91.5]

Secondary structure (DSSP, 8-state):
-----TTS---TTHHHHHHHHHHTTT---HHHHHHHHHHTT----HHHHHHHHHHTT---GGGG--------THHHHHHHHHHHT--

Sequence (87 aa):
MLEHPEAERADPYEKDAERVWRDSGKVYGARKIKHALGHEGVTLSRRRINRIMKRNGMAGSYSKAAYRPRVCVQLVVAGLVTMIFRV